Protein AF-A0A0S8JPT9-F1 (afdb_monomer_lite)

Sequence (109 aa):
MRKWLLIATAAFVLCLAGCSLYRNDRQYVWDSEYQKVRDLYDRCGSIGVVERVLRDHRWTRGQINEVRYRLAQDYSLDEDGVPRGIDRPRPVVPKGVPLALGVGPGARD

pLDDT: mean 73.53, std 19.89, range [43.59, 97.44]

Secondary structure (DSSP, 8-state):
-HHHHHHHHHHHHHHHHHTSSSS-------HHHHHHHHHHHHHH--HHHHHHHHHHTT--HHHHHHHHHHHHHHTTB-TTS-B--S--------TT-------------

Foldseek 3Di:
DVVVVVVVVVVVVVVVVVPPPPPDLADDDDVVRLVVLVVVCVVPVALVVSLVVCVVVVHDSSVSVNSLVVQCVVQVADPRRHHDDDDDPPPPPPPPPPPDDDDDDDDDD

Radius of gyration: 22.86 Å; chains: 1; bounding box: 31×53×61 Å

Structure (mmCIF, N/CA/C/O backbone):
data_AF-A0A0S8JPT9-F1
#
_entry.id   AF-A0A0S8JPT9-F1
#
loop_
_atom_site.group_PDB
_atom_site.id
_atom_site.type_symbol
_atom_site.label_atom_id
_atom_site.label_alt_id
_atom_site.label_comp_id
_atom_site.label_asym_id
_atom_site.label_entity_id
_atom_site.label_seq_id
_atom_site.pdbx_PDB_ins_code
_atom_site.Cartn_x
_atom_site.Cartn_y
_atom_site.Cartn_z
_atom_site.occupancy
_atom_site.B_iso_or_equiv
_atom_site.auth_seq_id
_atom_site.auth_comp_id
_atom_site.auth_asym_id
_atom_site.auth_atom_id
_atom_site.pdbx_PDB_model_num
ATOM 1 N N . MET A 1 1 ? 14.631 42.679 32.313 1.00 56.75 1 MET A N 1
ATOM 2 C CA . MET A 1 1 ? 15.032 41.253 32.225 1.00 56.75 1 MET A CA 1
ATOM 3 C C . MET A 1 1 ? 13.856 40.285 32.004 1.00 56.75 1 MET A C 1
ATOM 5 O O . MET A 1 1 ? 13.994 39.395 31.184 1.00 56.75 1 MET A O 1
ATOM 9 N N . ARG A 1 2 ? 12.671 40.481 32.611 1.00 56.66 2 ARG A N 1
ATOM 10 C CA . ARG A 1 2 ? 11.470 39.617 32.440 1.00 56.66 2 ARG A CA 1
ATOM 11 C C . ARG A 1 2 ? 10.916 39.438 31.008 1.00 56.66 2 ARG A C 1
ATOM 13 O O . ARG A 1 2 ? 10.320 38.408 30.727 1.00 56.66 2 ARG A O 1
ATOM 20 N N . LYS A 1 3 ? 11.104 40.410 30.105 1.00 45.84 3 LYS A N 1
ATOM 21 C CA . LYS A 1 3 ? 10.552 40.371 28.732 1.00 45.84 3 LYS A CA 1
ATOM 22 C C . LYS A 1 3 ? 11.258 39.355 27.818 1.00 45.84 3 LYS A C 1
ATOM 24 O O . LYS A 1 3 ? 10.620 38.782 26.948 1.00 45.84 3 LYS A O 1
ATOM 29 N N . TRP A 1 4 ? 12.540 39.084 28.067 1.00 51.16 4 TRP A N 1
ATOM 30 C CA . TRP A 1 4 ? 13.327 38.103 27.310 1.00 51.16 4 TRP A CA 1
ATOM 31 C C . TRP A 1 4 ? 12.962 36.657 27.660 1.00 51.16 4 TRP A C 1
ATOM 33 O O . TRP A 1 4 ? 13.029 35.785 26.801 1.00 51.16 4 TRP A O 1
ATOM 43 N N . LEU A 1 5 ? 12.495 36.423 28.893 1.00 54.47 5 LEU A N 1
ATOM 44 C CA . LEU A 1 5 ? 12.052 35.102 29.334 1.00 54.47 5 LEU A CA 1
ATOM 45 C C . LEU A 1 5 ? 10.794 34.651 28.574 1.00 54.47 5 LEU A C 1
ATOM 47 O O . LEU A 1 5 ? 10.714 33.503 28.172 1.00 54.47 5 LEU A O 1
ATOM 51 N N . LEU A 1 6 ? 9.847 35.563 28.317 1.00 55.94 6 LEU A N 1
ATOM 52 C CA . LEU A 1 6 ? 8.584 35.246 27.633 1.00 55.94 6 LEU A CA 1
ATOM 53 C C . LEU A 1 6 ? 8.772 34.920 26.143 1.00 55.94 6 LEU A C 1
ATOM 55 O O . LEU A 1 6 ? 8.071 34.063 25.608 1.00 55.94 6 LEU A O 1
ATOM 59 N N . ILE A 1 7 ? 9.735 35.569 25.481 1.00 59.97 7 ILE A N 1
ATOM 60 C CA . ILE A 1 7 ? 10.045 35.317 24.065 1.00 59.97 7 ILE A CA 1
ATOM 61 C C . ILE A 1 7 ? 10.709 33.943 23.902 1.00 59.97 7 ILE A C 1
ATOM 63 O O . ILE A 1 7 ? 10.358 33.192 22.993 1.00 59.97 7 ILE A O 1
ATOM 67 N N . ALA A 1 8 ? 11.615 33.581 24.817 1.00 59.72 8 ALA A N 1
ATOM 68 C CA . ALA A 1 8 ? 12.277 32.279 24.802 1.00 59.72 8 ALA A CA 1
ATOM 69 C C . ALA A 1 8 ? 11.280 31.119 24.986 1.00 59.72 8 ALA A C 1
ATOM 71 O O . ALA A 1 8 ? 11.375 30.111 24.286 1.00 59.72 8 ALA A O 1
ATOM 72 N N . THR A 1 9 ? 10.281 31.271 25.862 1.00 60.06 9 THR A N 1
ATOM 73 C CA . THR A 1 9 ? 9.264 30.231 26.083 1.00 60.06 9 THR A CA 1
ATOM 74 C C . THR A 1 9 ? 8.347 30.044 24.871 1.00 60.06 9 THR A C 1
ATOM 76 O O . THR A 1 9 ? 8.030 28.912 24.516 1.00 60.06 9 THR A O 1
ATOM 79 N N . ALA A 1 10 ? 7.951 31.128 24.194 1.00 59.56 10 ALA A N 1
ATOM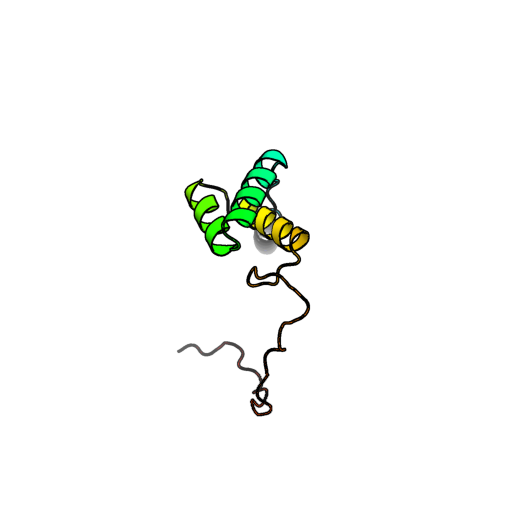 80 C CA . ALA A 1 10 ? 7.093 31.048 23.008 1.00 59.56 10 ALA A CA 1
ATOM 81 C C . ALA A 1 10 ? 7.791 30.363 21.816 1.00 59.56 10 ALA A C 1
ATOM 83 O O . ALA A 1 10 ? 7.175 29.555 21.120 1.00 59.56 10 ALA A O 1
ATOM 84 N N . ALA A 1 11 ? 9.087 30.625 21.617 1.00 58.78 11 ALA A N 1
ATOM 85 C CA . ALA A 1 11 ? 9.877 29.972 20.572 1.00 58.78 11 ALA A CA 1
ATOM 86 C C . ALA A 1 11 ? 10.028 28.456 20.810 1.00 58.78 11 ALA A C 1
ATOM 88 O O . ALA A 1 11 ? 9.977 27.668 19.866 1.00 58.78 11 ALA A O 1
ATOM 89 N N . PHE A 1 12 ? 10.147 28.029 22.070 1.00 57.97 12 PHE A N 1
ATOM 90 C CA . PHE A 1 12 ? 10.287 26.614 22.419 1.00 57.97 12 PHE A CA 1
ATOM 91 C C . PHE A 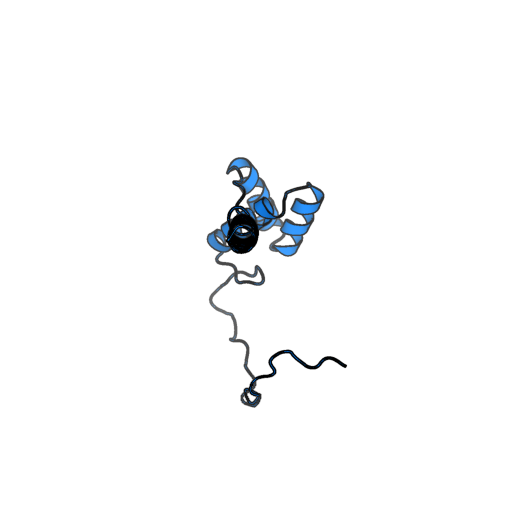1 12 ? 9.000 25.808 22.164 1.00 57.97 12 PHE A C 1
ATOM 93 O O . PHE A 1 12 ? 9.060 24.680 21.677 1.00 57.97 12 PHE A O 1
ATOM 100 N N . VAL A 1 13 ? 7.826 26.401 22.414 1.00 59.41 13 VAL A N 1
ATOM 101 C CA . VAL A 1 13 ? 6.523 25.757 22.153 1.00 59.41 13 VAL A CA 1
ATOM 102 C C . VAL A 1 13 ? 6.258 25.595 20.647 1.00 59.41 13 VAL A C 1
ATOM 104 O O . VAL A 1 13 ? 5.735 24.565 20.225 1.00 59.41 13 VAL A O 1
ATOM 107 N N . LEU A 1 14 ? 6.680 26.558 19.819 1.00 56.88 14 LEU A N 1
ATOM 108 C CA . LEU A 1 14 ? 6.551 26.481 18.355 1.00 56.88 14 LEU A CA 1
ATOM 109 C C . LEU A 1 14 ? 7.458 25.408 17.726 1.00 56.88 14 LEU A C 1
ATOM 111 O O . LEU A 1 14 ? 7.023 24.708 16.812 1.00 56.88 14 LEU A O 1
ATOM 115 N N . CYS A 1 15 ? 8.675 25.209 18.244 1.00 56.56 15 CYS A N 1
ATOM 116 C CA . CYS A 1 15 ? 9.561 24.139 17.769 1.00 56.56 15 CYS A CA 1
ATOM 117 C C . CYS A 1 15 ? 9.040 22.730 18.106 1.00 56.56 15 CYS A C 1
ATOM 119 O O . CYS A 1 15 ? 9.221 21.809 17.312 1.00 56.56 15 CYS A O 1
ATOM 121 N N . LEU A 1 16 ? 8.349 22.548 19.237 1.00 52.88 16 LEU A N 1
ATOM 122 C CA . LEU A 1 16 ? 7.789 21.243 19.614 1.00 52.88 16 LEU A CA 1
ATOM 123 C C . LEU A 1 16 ? 6.571 20.845 18.762 1.00 52.88 16 LEU A C 1
ATOM 125 O O . LEU A 1 16 ? 6.373 19.658 18.502 1.00 52.88 16 LEU A O 1
ATOM 129 N N . ALA A 1 17 ? 5.795 21.813 18.263 1.00 54.72 17 ALA A N 1
ATOM 130 C CA . ALA A 1 17 ? 4.662 21.544 17.374 1.00 54.72 17 ALA A CA 1
ATOM 131 C C . ALA A 1 17 ? 5.090 21.112 15.953 1.00 54.72 17 ALA A C 1
ATOM 133 O O . ALA A 1 17 ? 4.358 20.385 15.282 1.00 54.72 17 ALA A O 1
ATOM 134 N N . GLY A 1 18 ? 6.288 21.504 15.500 1.00 49.53 18 GLY A N 1
ATOM 135 C CA . GLY A 1 18 ? 6.805 21.176 14.164 1.00 49.53 18 GLY A CA 1
ATOM 136 C C . GLY A 1 18 ? 7.355 19.751 14.010 1.00 49.53 18 GLY A C 1
ATOM 137 O O . GLY A 1 18 ? 7.432 19.241 12.895 1.00 49.53 18 GLY A O 1
ATOM 138 N N . CYS A 1 19 ? 7.707 19.072 15.107 1.00 51.56 19 CYS A N 1
ATOM 139 C CA . CYS A 1 19 ? 8.340 17.747 15.051 1.00 51.56 19 CYS A CA 1
ATOM 140 C C . CYS A 1 19 ? 7.359 16.559 15.084 1.00 51.56 19 CYS A C 1
ATOM 142 O O . CYS A 1 19 ? 7.788 15.421 14.896 1.00 51.56 19 CYS A O 1
ATOM 144 N N . SER A 1 20 ? 6.056 16.783 15.295 1.00 49.78 20 SER A N 1
ATOM 145 C CA . SER A 1 20 ? 5.062 15.695 15.397 1.00 49.78 20 SER A CA 1
ATOM 146 C C . SER A 1 20 ? 4.409 15.301 14.063 1.00 49.78 20 SER A C 1
ATOM 148 O O . SER A 1 20 ? 3.715 14.289 14.004 1.00 49.78 20 SER A O 1
ATOM 150 N N . LEU A 1 21 ? 4.599 16.077 12.994 1.00 52.25 21 LEU A N 1
ATOM 151 C CA . LEU A 1 21 ? 3.812 15.945 11.758 1.00 52.25 21 LEU A CA 1
ATOM 152 C C . LEU A 1 21 ? 4.365 14.939 10.736 1.00 52.25 21 LEU A C 1
ATOM 154 O O . LEU A 1 21 ? 3.694 14.661 9.751 1.00 52.25 21 LEU A O 1
ATOM 158 N N . TYR A 1 22 ? 5.555 14.375 10.958 1.00 48.12 22 TYR 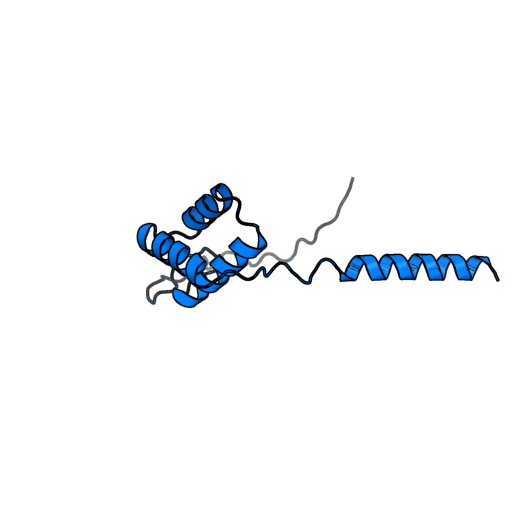A N 1
ATOM 159 C CA . TYR A 1 22 ? 6.271 13.616 9.920 1.00 48.12 22 TYR A CA 1
ATOM 160 C C . TYR A 1 22 ? 6.461 12.120 10.190 1.00 48.12 22 TYR A C 1
ATOM 162 O O . TYR A 1 22 ? 7.133 11.448 9.408 1.00 48.12 22 TYR A O 1
ATOM 170 N N . ARG A 1 23 ? 5.929 11.570 11.291 1.00 47.84 23 ARG A N 1
ATOM 171 C CA . ARG A 1 23 ? 6.445 10.290 11.808 1.00 47.84 23 ARG A CA 1
ATOM 172 C C . ARG A 1 23 ? 5.518 9.078 11.786 1.00 47.84 23 ARG A C 1
ATOM 174 O O . ARG A 1 23 ? 5.949 8.050 12.293 1.00 47.84 23 ARG A O 1
ATOM 181 N N . ASN A 1 24 ? 4.304 9.128 11.227 1.00 50.16 24 ASN A N 1
ATOM 182 C CA . ASN A 1 24 ? 3.433 7.948 11.339 1.00 50.16 24 ASN A CA 1
ATOM 183 C C . ASN A 1 24 ? 2.364 7.741 10.253 1.00 50.16 24 ASN A C 1
ATOM 185 O O . ASN A 1 24 ? 1.260 7.297 10.549 1.00 50.16 24 ASN A O 1
ATOM 189 N N . ASP A 1 25 ? 2.690 8.000 8.985 1.00 56.19 25 ASP A N 1
ATOM 190 C CA . ASP A 1 25 ? 1.813 7.589 7.873 1.00 56.19 25 ASP A CA 1
ATOM 191 C C . ASP A 1 25 ? 1.961 6.100 7.502 1.00 56.19 25 ASP A C 1
ATOM 193 O O . ASP A 1 25 ? 1.254 5.618 6.623 1.00 56.19 25 ASP A O 1
ATOM 197 N N . ARG A 1 26 ? 2.848 5.342 8.165 1.00 58.62 26 ARG A N 1
ATOM 198 C CA . ARG A 1 26 ? 2.916 3.881 8.019 1.00 58.62 26 ARG A CA 1
ATOM 199 C C . ARG A 1 26 ? 2.060 3.232 9.094 1.00 58.62 26 ARG A C 1
ATOM 201 O O . ARG A 1 26 ? 2.505 3.034 10.220 1.00 58.62 26 ARG A O 1
ATOM 208 N N . GLN A 1 27 ? 0.816 2.934 8.742 1.00 80.62 27 GLN A N 1
ATOM 209 C CA . GLN A 1 27 ? -0.031 2.092 9.574 1.00 80.62 27 GLN A CA 1
ATOM 210 C C . GLN A 1 27 ? 0.155 0.643 9.152 1.00 80.62 27 GLN A C 1
ATOM 212 O O . GLN A 1 27 ? 0.091 0.322 7.968 1.00 80.62 27 GLN A O 1
ATOM 217 N N . TYR A 1 28 ? 0.405 -0.214 10.136 1.00 85.19 28 TYR A N 1
ATOM 218 C CA . TYR A 1 28 ? 0.592 -1.636 9.905 1.00 85.19 28 TYR A CA 1
ATOM 219 C C . TYR A 1 28 ? -0.696 -2.266 9.356 1.00 85.19 28 TYR A C 1
ATOM 221 O O . TYR A 1 28 ? -1.790 -1.994 9.855 1.00 85.19 28 TYR A O 1
ATOM 229 N N . VAL A 1 29 ? -0.546 -3.108 8.335 1.00 91.69 29 VAL A N 1
ATOM 230 C CA . VAL A 1 29 ? -1.621 -3.897 7.724 1.00 91.69 29 VAL A CA 1
ATOM 231 C C . VAL A 1 29 ? -1.295 -5.365 7.942 1.00 91.69 29 VAL A C 1
ATOM 233 O O . VAL A 1 29 ? -0.196 -5.809 7.602 1.00 91.69 29 VAL A O 1
ATOM 236 N N . TRP A 1 30 ? -2.240 -6.114 8.509 1.00 93.25 30 TRP A N 1
ATOM 237 C CA . TRP A 1 30 ? -2.042 -7.533 8.791 1.00 93.25 30 TRP A CA 1
ATOM 238 C C . TRP A 1 30 ? -1.899 -8.332 7.496 1.00 93.25 30 TRP A C 1
ATOM 240 O O . TRP A 1 30 ? -2.554 -8.039 6.496 1.00 93.25 30 TRP A O 1
ATOM 250 N N . ASP A 1 31 ? -1.100 -9.399 7.520 1.00 93.75 31 ASP A N 1
ATOM 251 C CA . ASP A 1 31 ? -0.857 -10.218 6.325 1.00 93.75 31 ASP A CA 1
ATOM 252 C C . ASP A 1 31 ? -2.138 -10.853 5.762 1.00 93.75 31 ASP A C 1
ATOM 254 O O . ASP A 1 31 ? -2.292 -10.974 4.550 1.00 93.75 31 ASP A O 1
ATOM 258 N N . SER A 1 32 ? -3.103 -11.194 6.622 1.00 95.75 32 SER A N 1
ATOM 259 C CA . SER A 1 32 ? -4.406 -11.721 6.197 1.00 95.75 32 SER A CA 1
ATOM 260 C C . SER A 1 32 ? -5.260 -10.687 5.458 1.00 95.75 32 SER A C 1
ATOM 262 O O . SER A 1 32 ? -6.028 -11.040 4.564 1.00 95.75 32 SER A O 1
ATOM 264 N N . GLU A 1 33 ? -5.142 -9.408 5.815 1.00 96.06 33 GLU A N 1
ATOM 265 C CA . GLU A 1 33 ? -5.798 -8.313 5.105 1.00 96.06 33 GLU A CA 1
ATOM 266 C C . GLU A 1 33 ? -5.060 -8.018 3.805 1.00 96.06 33 GLU A C 1
ATOM 268 O O . GLU A 1 33 ? -5.695 -7.902 2.759 1.00 96.06 33 GLU A O 1
ATOM 273 N N . TYR A 1 34 ? -3.727 -7.987 3.854 1.00 96.12 34 TYR A N 1
ATOM 274 C CA . TYR A 1 34 ? -2.889 -7.804 2.678 1.00 96.12 34 TYR A CA 1
ATOM 275 C C . TYR A 1 34 ? -3.145 -8.877 1.613 1.00 96.12 34 TYR A C 1
ATOM 277 O O . TYR A 1 34 ? -3.290 -8.533 0.443 1.00 96.12 34 TYR A O 1
ATOM 285 N N . GLN A 1 35 ? -3.307 -10.147 2.000 1.00 96.56 35 GLN A N 1
ATOM 286 C CA . GLN A 1 35 ? -3.617 -11.225 1.058 1.00 96.56 35 GLN A CA 1
ATOM 287 C C . GLN A 1 35 ? -4.914 -10.957 0.282 1.00 96.56 35 GLN A C 1
ATOM 289 O O . GLN A 1 35 ? -4.950 -11.129 -0.931 1.00 96.56 35 GLN A O 1
ATOM 294 N N . LYS A 1 36 ? -5.958 -10.439 0.942 1.00 96.31 36 LYS A N 1
ATOM 295 C CA . LYS A 1 36 ? -7.212 -10.069 0.259 1.00 96.31 36 LYS A CA 1
ATOM 296 C C . LYS A 1 36 ? -6.998 -8.950 -0.755 1.00 96.31 36 LYS A C 1
ATOM 298 O O . LYS A 1 36 ? -7.642 -8.936 -1.804 1.00 96.31 36 LYS A O 1
ATOM 303 N N . VAL A 1 37 ? -6.120 -7.998 -0.438 1.00 96.75 37 VAL A N 1
ATOM 304 C CA . VAL A 1 37 ? -5.780 -6.909 -1.357 1.00 96.75 37 VAL A CA 1
ATOM 305 C C . VAL A 1 37 ? -4.950 -7.417 -2.531 1.00 96.75 37 VAL A C 1
ATOM 307 O O . VAL A 1 37 ? -5.197 -7.019 -3.666 1.00 96.75 37 VAL A O 1
ATOM 310 N N . ARG A 1 38 ? -4.021 -8.338 -2.283 1.00 96.06 38 ARG A N 1
ATOM 311 C CA . ARG A 1 38 ? -3.268 -9.017 -3.332 1.00 96.06 38 ARG A CA 1
ATOM 312 C C . ARG A 1 38 ? -4.198 -9.757 -4.292 1.00 96.06 38 ARG A C 1
ATOM 314 O O . ARG A 1 38 ? -4.150 -9.495 -5.486 1.00 96.06 38 ARG A O 1
ATOM 321 N N . ASP A 1 39 ? -5.135 -10.546 -3.769 1.00 95.88 39 ASP A N 1
ATOM 322 C CA . ASP A 1 39 ? -6.140 -11.246 -4.579 1.00 95.88 39 ASP A CA 1
ATOM 323 C C . ASP A 1 39 ? -7.047 -10.268 -5.357 1.00 95.88 39 ASP A C 1
ATOM 325 O O . ASP A 1 39 ? -7.573 -10.581 -6.427 1.00 95.88 39 ASP A O 1
ATOM 329 N N . LEU A 1 40 ? -7.298 -9.069 -4.817 1.00 95.75 40 LEU A N 1
ATOM 330 C CA . LEU A 1 40 ? -8.007 -8.009 -5.534 1.00 95.75 40 LEU A CA 1
ATOM 331 C C . LEU A 1 40 ? -7.158 -7.451 -6.683 1.00 95.75 40 LEU A C 1
ATOM 333 O O . LEU A 1 40 ? -7.677 -7.311 -7.790 1.00 95.75 40 LEU A O 1
ATOM 337 N N . TYR A 1 41 ? -5.878 -7.166 -6.434 1.00 95.12 41 TYR A N 1
ATOM 338 C CA . TYR A 1 41 ? -4.943 -6.680 -7.446 1.00 95.12 41 TYR A CA 1
ATOM 339 C C . TYR A 1 41 ? -4.734 -7.705 -8.563 1.00 95.12 41 TYR A C 1
ATOM 341 O O . TYR A 1 41 ? -4.839 -7.344 -9.728 1.00 95.12 41 TYR A O 1
ATOM 349 N N . ASP A 1 42 ? -4.544 -8.983 -8.235 1.00 91.25 42 ASP A N 1
ATOM 350 C CA . ASP A 1 42 ? -4.391 -10.057 -9.224 1.00 91.25 42 ASP A CA 1
ATOM 351 C C . ASP A 1 42 ? -5.604 -10.171 -10.159 1.00 91.25 42 ASP A C 1
ATOM 353 O O . ASP A 1 42 ? -5.463 -10.520 -11.329 1.00 91.25 42 ASP A O 1
ATOM 357 N N . ARG A 1 43 ? -6.805 -9.831 -9.671 1.00 92.69 43 ARG A N 1
ATOM 358 C CA . ARG A 1 43 ? -8.030 -9.837 -10.482 1.00 92.69 43 ARG A CA 1
ATOM 359 C C . ARG A 1 43 ? -8.203 -8.589 -11.342 1.00 92.69 43 ARG A C 1
ATOM 361 O O . ARG A 1 43 ? -8.764 -8.695 -12.428 1.00 92.69 43 ARG A O 1
ATOM 368 N N . CYS A 1 44 ? -7.801 -7.411 -10.861 1.00 93.25 44 CYS A N 1
ATOM 369 C CA . CYS A 1 44 ? -8.068 -6.144 -11.554 1.00 93.25 44 CYS A CA 1
ATOM 370 C C . CYS A 1 44 ? -6.860 -5.554 -12.297 1.00 93.25 44 CYS A C 1
ATOM 372 O O . CYS A 1 44 ? -7.044 -4.706 -13.167 1.00 93.25 44 CYS A O 1
ATOM 374 N N . GLY A 1 45 ? -5.639 -5.957 -11.941 1.00 90.12 45 GLY A N 1
ATOM 375 C CA . GLY A 1 45 ? -4.379 -5.486 -12.516 1.00 90.12 45 GLY A CA 1
ATOM 376 C C . GLY A 1 45 ? -4.106 -3.988 -12.345 1.00 90.12 45 GLY A C 1
ATOM 377 O O . GLY A 1 45 ? -3.303 -3.434 -13.091 1.00 90.12 45 GLY A O 1
ATOM 378 N N . SER A 1 46 ? -4.794 -3.298 -11.428 1.00 91.19 46 SER A N 1
ATOM 379 C CA . SER A 1 46 ? -4.737 -1.836 -11.318 1.00 91.19 46 SER A CA 1
ATOM 380 C C . SER A 1 46 ? -4.707 -1.356 -9.870 1.00 91.19 46 SER A C 1
ATOM 382 O O . SER A 1 46 ? -5.686 -1.508 -9.134 1.00 91.19 46 SER A O 1
ATOM 384 N N . ILE A 1 47 ? -3.621 -0.669 -9.483 1.00 93.12 47 ILE A N 1
ATOM 385 C CA . ILE A 1 47 ? -3.529 -0.011 -8.167 1.00 93.12 47 ILE A CA 1
ATOM 386 C C . ILE A 1 47 ? -4.664 1.003 -7.988 1.00 93.12 47 ILE A C 1
ATOM 388 O O . ILE A 1 47 ? -5.252 1.075 -6.915 1.00 93.12 47 ILE A O 1
ATOM 392 N N . GLY A 1 48 ? -5.014 1.767 -9.026 1.00 93.75 48 GLY A N 1
ATOM 393 C CA . GLY A 1 48 ? -6.060 2.789 -8.921 1.00 93.75 48 GLY A CA 1
ATOM 394 C C . GLY A 1 48 ? -7.430 2.211 -8.546 1.00 93.75 48 GLY A C 1
ATOM 395 O O . GLY A 1 48 ? -8.173 2.822 -7.776 1.00 93.75 48 GLY A O 1
ATOM 396 N N . VAL A 1 49 ? -7.751 1.013 -9.048 1.00 94.56 49 VAL A N 1
ATOM 397 C CA . VAL A 1 49 ? -8.972 0.285 -8.668 1.00 94.56 49 VAL A CA 1
ATOM 398 C C . VAL A 1 49 ? -8.870 -0.212 -7.229 1.00 94.56 49 VAL A C 1
ATOM 400 O O . VAL A 1 49 ? -9.806 -0.008 -6.457 1.00 94.56 49 VAL A O 1
ATOM 403 N N . VAL A 1 50 ? -7.731 -0.802 -6.852 1.00 96.06 50 VAL A N 1
ATOM 404 C CA . VAL A 1 50 ? -7.477 -1.246 -5.474 1.00 96.06 50 VAL A CA 1
ATOM 405 C C . VAL A 1 50 ? -7.647 -0.088 -4.490 1.00 96.06 50 VAL A C 1
ATOM 407 O O . VAL A 1 50 ? -8.429 -0.204 -3.553 1.00 96.06 50 VAL A O 1
ATOM 410 N N . GLU A 1 51 ? -7.004 1.059 -4.719 1.00 96.31 51 GLU A N 1
ATOM 411 C CA . GLU A 1 51 ? -7.111 2.227 -3.837 1.00 96.31 51 GLU A CA 1
ATOM 412 C C . GLU A 1 51 ? -8.552 2.711 -3.673 1.00 96.31 51 GLU A C 1
ATOM 414 O O . GLU A 1 51 ? -8.954 3.064 -2.564 1.00 96.31 51 GLU A O 1
ATOM 419 N N . ARG A 1 52 ? -9.337 2.732 -4.758 1.00 96.56 52 ARG A N 1
ATOM 420 C CA . ARG A 1 52 ? -10.748 3.133 -4.700 1.00 96.56 52 ARG A CA 1
ATOM 421 C C . ARG A 1 52 ? -11.543 2.189 -3.804 1.00 96.56 52 ARG A C 1
ATOM 423 O O . ARG A 1 52 ? -12.204 2.656 -2.885 1.00 96.56 52 ARG A O 1
ATOM 430 N N . VAL A 1 53 ? -11.394 0.883 -4.014 1.00 97.00 53 VAL A N 1
ATOM 431 C CA . VAL A 1 53 ? -12.064 -0.141 -3.203 1.00 97.00 53 VAL A CA 1
ATOM 432 C C . VAL A 1 53 ? -11.657 -0.022 -1.731 1.00 97.00 53 VAL A C 1
ATOM 434 O O . VAL A 1 53 ? -12.518 -0.016 -0.857 1.00 97.00 53 VAL A O 1
ATOM 437 N N . LEU A 1 54 ? -10.369 0.156 -1.426 1.00 96.50 54 LEU A N 1
ATOM 438 C CA . LEU A 1 54 ? -9.910 0.333 -0.043 1.00 96.50 54 LEU A CA 1
ATOM 439 C C . LEU A 1 54 ? -10.509 1.584 0.620 1.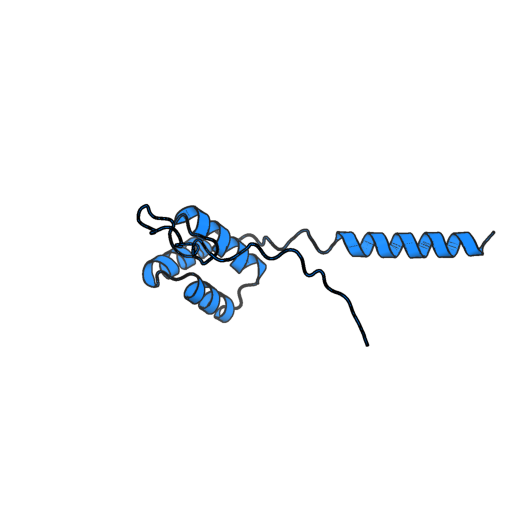00 96.50 54 LEU A C 1
ATOM 441 O O . LEU A 1 54 ? -10.917 1.524 1.782 1.00 96.50 54 LEU A O 1
ATOM 445 N N . ARG A 1 55 ? -10.620 2.703 -0.110 1.00 96.62 55 ARG A N 1
ATOM 446 C CA . ARG A 1 55 ? -11.292 3.919 0.388 1.00 96.62 55 ARG A CA 1
ATOM 447 C C . ARG A 1 55 ? -12.775 3.677 0.658 1.00 96.62 55 ARG A C 1
ATOM 449 O O . ARG A 1 55 ? -13.265 4.117 1.696 1.00 96.62 55 ARG A O 1
ATOM 456 N N . ASP A 1 56 ? -13.460 2.944 -0.215 1.00 97.44 56 ASP A N 1
ATOM 457 C CA . ASP A 1 56 ? -14.871 2.578 -0.029 1.00 97.44 56 ASP A CA 1
ATOM 458 C C . ASP A 1 56 ? -15.057 1.688 1.214 1.00 97.44 56 ASP A C 1
ATOM 460 O O . ASP A 1 56 ? -16.021 1.838 1.967 1.00 97.44 56 ASP A O 1
ATOM 464 N N . HIS A 1 57 ? -14.069 0.838 1.511 1.00 96.31 57 HIS A N 1
ATOM 465 C CA . HIS A 1 57 ? -13.980 0.060 2.750 1.00 96.31 57 HIS A CA 1
ATOM 466 C C . HIS A 1 57 ? -13.467 0.854 3.966 1.00 96.31 57 HIS A C 1
ATOM 468 O O . HIS A 1 57 ? -13.208 0.263 5.014 1.00 96.31 57 HIS A O 1
ATOM 474 N N . ARG A 1 58 ? -13.351 2.184 3.862 1.00 95.75 58 ARG A N 1
ATOM 475 C CA . ARG A 1 58 ? -12.907 3.097 4.932 1.00 95.75 58 ARG A CA 1
ATOM 476 C C . ARG A 1 58 ? -11.503 2.816 5.471 1.00 95.75 58 ARG A C 1
ATOM 478 O O . ARG A 1 58 ? -11.216 3.130 6.626 1.00 95.75 58 ARG A O 1
ATOM 485 N N . TRP A 1 59 ? -10.620 2.264 4.645 1.00 94.19 59 TRP A N 1
ATOM 486 C CA . TRP A 1 59 ? -9.210 2.158 5.004 1.00 94.19 59 TRP A CA 1
ATOM 487 C C . TRP A 1 59 ? -8.601 3.548 5.148 1.00 94.19 59 TRP A C 1
ATOM 489 O O . TRP A 1 59 ? -8.935 4.482 4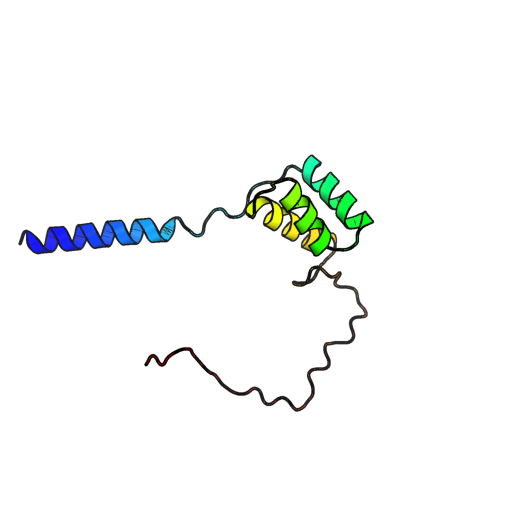.411 1.00 94.19 59 TRP A O 1
ATOM 499 N N . THR A 1 60 ? -7.689 3.696 6.103 1.00 93.12 60 THR A N 1
ATOM 500 C CA . THR A 1 60 ? -7.001 4.968 6.300 1.00 93.12 60 THR A CA 1
ATOM 501 C C . THR A 1 60 ? -5.994 5.211 5.176 1.00 93.12 60 THR A C 1
ATOM 503 O O . THR A 1 60 ? -5.504 4.287 4.521 1.00 93.12 60 THR A O 1
ATOM 506 N N . ARG A 1 61 ? -5.606 6.477 4.990 1.00 91.00 61 ARG A N 1
ATOM 507 C CA . ARG A 1 61 ? -4.544 6.842 4.043 1.00 91.00 61 ARG A CA 1
ATOM 508 C C . ARG A 1 61 ? -3.235 6.096 4.327 1.00 91.00 61 ARG A C 1
ATOM 510 O O . ARG A 1 61 ? -2.566 5.679 3.389 1.00 91.00 61 ARG A O 1
ATOM 517 N N . GLY A 1 62 ? -2.895 5.905 5.603 1.00 90.69 62 GLY A N 1
ATOM 518 C CA . GLY A 1 62 ? -1.666 5.219 5.993 1.00 90.69 62 GLY A CA 1
ATOM 519 C C . GLY A 1 62 ? -1.673 3.732 5.641 1.00 90.69 62 GLY A C 1
ATOM 520 O O . GLY A 1 62 ? -0.686 3.224 5.117 1.00 90.69 62 GLY A O 1
ATOM 521 N N . GLN A 1 63 ? -2.806 3.052 5.837 1.00 93.06 63 GLN A N 1
ATOM 522 C CA . GLN A 1 63 ? -2.960 1.650 5.435 1.00 93.06 63 GLN A CA 1
ATOM 523 C C . GLN A 1 63 ? -2.910 1.492 3.911 1.00 93.06 63 GLN A C 1
ATOM 525 O O . GLN A 1 63 ? -2.274 0.574 3.401 1.00 93.06 63 GLN A O 1
ATOM 530 N N . ILE A 1 64 ? -3.540 2.410 3.168 1.00 94.81 64 ILE A N 1
ATOM 531 C CA . ILE A 1 64 ? -3.505 2.408 1.698 1.00 94.81 64 ILE A CA 1
ATOM 532 C C . ILE A 1 64 ? -2.071 2.602 1.188 1.00 94.81 64 ILE A C 1
ATOM 534 O O . ILE A 1 64 ? -1.646 1.897 0.275 1.00 94.81 64 ILE A O 1
ATOM 538 N N . ASN A 1 65 ? -1.307 3.516 1.793 1.00 92.31 65 ASN A N 1
ATOM 539 C CA . ASN A 1 65 ? 0.095 3.737 1.440 1.00 92.31 65 ASN A CA 1
ATOM 540 C C . ASN A 1 65 ? 0.961 2.498 1.712 1.00 92.31 65 ASN A C 1
ATOM 542 O O . ASN A 1 65 ? 1.794 2.150 0.876 1.00 92.31 65 ASN A O 1
ATOM 546 N N . GLU A 1 66 ? 0.756 1.823 2.847 1.00 92.81 66 GLU A N 1
ATOM 547 C CA . GLU A 1 66 ? 1.461 0.581 3.187 1.00 92.81 66 GLU A CA 1
ATOM 548 C C . GLU A 1 66 ? 1.156 -0.530 2.173 1.00 92.81 66 GLU A C 1
ATOM 550 O O . GLU A 1 66 ? 2.066 -1.158 1.635 1.00 92.81 66 GLU A O 1
ATOM 555 N N . VAL A 1 67 ? -0.119 -0.726 1.831 1.00 94.31 67 VAL A N 1
ATOM 556 C CA . VAL A 1 67 ? -0.523 -1.695 0.804 1.00 94.31 67 VAL A CA 1
ATOM 557 C C . VAL A 1 67 ? 0.080 -1.355 -0.555 1.00 94.31 67 VAL A C 1
ATOM 559 O O . VAL A 1 67 ? 0.601 -2.244 -1.225 1.00 94.31 67 VAL A O 1
ATOM 562 N N . ARG A 1 68 ? 0.038 -0.082 -0.966 1.00 93.44 68 ARG A N 1
ATOM 563 C CA . ARG A 1 68 ? 0.637 0.374 -2.228 1.00 93.44 68 ARG A CA 1
ATOM 564 C C . ARG A 1 68 ? 2.133 0.079 -2.258 1.00 93.44 68 ARG A C 1
ATOM 566 O O . ARG A 1 68 ? 2.636 -0.375 -3.280 1.00 93.44 68 ARG A O 1
ATOM 573 N N . TYR A 1 69 ? 2.828 0.312 -1.146 1.00 90.69 69 TYR A N 1
ATOM 574 C CA . TYR A 1 69 ? 4.246 0.001 -1.010 1.00 90.69 69 TYR A CA 1
ATOM 575 C C . TYR A 1 69 ? 4.517 -1.502 -1.156 1.00 90.69 69 TYR A C 1
ATOM 577 O O . TYR A 1 69 ? 5.355 -1.880 -1.973 1.00 90.69 69 TYR A O 1
ATOM 585 N N . ARG A 1 70 ? 3.776 -2.358 -0.439 1.00 92.88 70 ARG A N 1
ATOM 586 C CA . ARG A 1 70 ? 3.939 -3.821 -0.520 1.00 92.88 70 ARG A CA 1
ATOM 587 C C . ARG A 1 70 ? 3.607 -4.363 -1.917 1.00 92.88 70 ARG A C 1
ATOM 589 O O . ARG A 1 70 ? 4.405 -5.111 -2.471 1.00 92.88 70 ARG A O 1
ATOM 596 N N . LEU A 1 71 ? 2.520 -3.905 -2.547 1.00 93.50 71 LEU A N 1
ATOM 597 C CA . LEU A 1 71 ? 2.184 -4.273 -3.932 1.00 93.50 71 LEU A CA 1
ATOM 598 C C . LEU A 1 71 ? 3.263 -3.822 -4.923 1.00 93.50 71 LEU A C 1
ATOM 600 O O . LEU A 1 71 ? 3.626 -4.568 -5.831 1.00 93.50 71 LEU A O 1
ATOM 604 N N . ALA A 1 72 ? 3.807 -2.614 -4.752 1.00 90.69 72 ALA A N 1
ATOM 605 C CA . ALA A 1 72 ? 4.886 -2.130 -5.603 1.00 90.69 72 ALA A CA 1
ATOM 606 C C . ALA A 1 72 ? 6.152 -2.987 -5.482 1.00 90.69 72 ALA A C 1
ATOM 608 O O . ALA A 1 72 ? 6.835 -3.187 -6.485 1.00 90.69 72 ALA A O 1
ATOM 609 N N . GLN A 1 73 ? 6.450 -3.519 -4.294 1.00 89.25 73 GLN A N 1
ATOM 610 C CA . GLN A 1 73 ? 7.550 -4.463 -4.097 1.00 89.25 73 GLN A CA 1
ATOM 611 C C . GLN A 1 73 ? 7.254 -5.831 -4.719 1.00 89.25 73 GLN A C 1
ATOM 613 O O . GLN A 1 73 ? 8.062 -6.315 -5.510 1.00 89.25 73 GLN A O 1
ATOM 618 N N . ASP A 1 74 ? 6.092 -6.415 -4.423 1.00 90.69 74 ASP A N 1
ATOM 619 C CA . ASP A 1 74 ? 5.723 -7.766 -4.864 1.00 90.69 74 ASP A CA 1
ATOM 620 C C . ASP A 1 74 ? 5.639 -7.883 -6.394 1.00 90.69 74 ASP A C 1
ATOM 622 O O . ASP A 1 74 ? 6.044 -8.896 -6.963 1.00 90.69 74 ASP A O 1
ATOM 626 N N . TYR A 1 75 ? 5.153 -6.837 -7.071 1.00 88.94 75 TYR A N 1
ATOM 627 C CA . TYR A 1 75 ? 4.959 -6.822 -8.527 1.00 88.94 75 TYR A CA 1
ATOM 628 C C . TYR A 1 75 ? 5.963 -5.927 -9.265 1.00 88.94 75 TYR A C 1
ATOM 630 O O . TYR A 1 75 ? 5.825 -5.707 -10.470 1.00 88.94 75 TYR A O 1
ATOM 638 N N . SER A 1 76 ? 6.973 -5.400 -8.562 1.00 88.38 76 SER A N 1
ATOM 639 C CA . SER A 1 76 ? 7.967 -4.471 -9.121 1.00 88.38 76 SER A CA 1
ATOM 640 C C . SER A 1 76 ? 7.319 -3.301 -9.877 1.00 88.38 76 SER A C 1
ATOM 642 O O . SER A 1 76 ? 7.673 -3.013 -11.016 1.00 88.38 76 SER A O 1
ATOM 644 N N . LEU A 1 77 ? 6.328 -2.638 -9.278 1.00 86.88 77 LEU A N 1
ATOM 645 C CA . LEU A 1 77 ? 5.549 -1.577 -9.930 1.00 86.88 77 LEU A CA 1
ATOM 646 C C . LEU A 1 77 ? 6.326 -0.251 -9.962 1.00 86.88 77 LEU A C 1
ATOM 648 O O . LEU A 1 77 ? 7.192 0.014 -9.120 1.00 86.88 77 LEU A O 1
ATOM 652 N N . ASP A 1 78 ? 6.067 0.586 -10.962 1.00 84.94 78 ASP A N 1
ATOM 653 C CA . ASP A 1 78 ? 6.554 1.968 -11.018 1.00 84.94 78 ASP A CA 1
ATOM 654 C C . ASP A 1 78 ? 5.742 2.922 -10.132 1.00 84.94 78 ASP A C 1
ATOM 656 O O . ASP A 1 78 ? 4.860 2.506 -9.380 1.00 84.94 78 ASP A O 1
ATOM 660 N N . GLU A 1 79 ? 6.079 4.213 -10.180 1.00 79.75 79 GLU A N 1
ATOM 661 C CA . GLU A 1 79 ? 5.366 5.240 -9.415 1.00 79.75 79 GLU A CA 1
ATOM 662 C C . GLU A 1 79 ? 3.888 5.340 -9.815 1.00 79.75 79 GLU A C 1
ATOM 664 O O . GLU A 1 79 ? 3.055 5.663 -8.967 1.00 79.75 79 GLU A O 1
ATOM 669 N N . ASP A 1 80 ? 3.554 4.971 -11.052 1.00 79.19 80 ASP A N 1
ATOM 670 C CA . ASP A 1 80 ? 2.200 4.969 -11.605 1.00 79.19 80 ASP A CA 1
ATOM 671 C C . ASP A 1 80 ? 1.425 3.674 -11.293 1.00 79.19 80 ASP A C 1
ATOM 673 O O . ASP A 1 80 ? 0.234 3.564 -11.589 1.00 79.19 80 ASP A O 1
ATOM 677 N N . GLY A 1 81 ? 2.067 2.696 -10.646 1.00 77.88 81 GLY A N 1
ATOM 678 C CA . GLY A 1 81 ? 1.454 1.421 -10.284 1.00 77.88 81 GLY A CA 1
ATOM 679 C C . GLY A 1 81 ? 1.395 0.405 -11.421 1.00 77.88 81 GLY A C 1
ATOM 680 O O . GLY A 1 81 ? 0.579 -0.513 -11.381 1.00 77.88 81 GLY A O 1
ATOM 681 N N . VAL A 1 82 ? 2.248 0.565 -12.428 1.00 79.88 82 VAL A N 1
ATOM 682 C CA . VAL A 1 82 ? 2.346 -0.311 -13.593 1.00 79.88 82 VAL A CA 1
ATOM 683 C C . VAL A 1 82 ? 3.574 -1.220 -13.442 1.00 79.88 82 VAL A C 1
ATOM 685 O O . VAL A 1 82 ? 4.652 -0.726 -13.097 1.00 79.88 82 VAL A O 1
ATOM 688 N N . PRO A 1 83 ? 3.474 -2.535 -13.726 1.00 79.25 83 PRO A N 1
ATOM 689 C CA . PRO A 1 83 ? 4.610 -3.450 -13.631 1.00 79.25 83 PRO A CA 1
ATOM 690 C C . PRO A 1 83 ? 5.825 -2.977 -14.429 1.00 79.25 83 PRO A C 1
ATOM 692 O O . PRO A 1 83 ? 5.717 -2.602 -15.604 1.00 79.25 83 PRO A O 1
ATOM 695 N N . ARG A 1 84 ? 7.000 -2.991 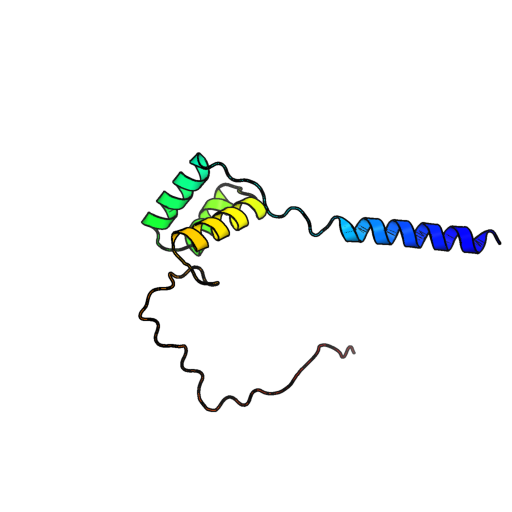-13.791 1.00 71.44 84 ARG A N 1
ATOM 696 C CA . ARG A 1 84 ? 8.287 -2.776 -14.459 1.00 71.44 84 ARG A CA 1
ATOM 697 C C . ARG A 1 84 ? 8.733 -4.115 -15.059 1.00 71.44 84 ARG A C 1
ATOM 699 O O . ARG A 1 84 ? 9.363 -4.925 -14.392 1.00 71.44 84 ARG A O 1
ATOM 706 N N . GLY A 1 85 ? 8.369 -4.350 -16.320 1.00 64.31 85 GLY A N 1
ATOM 707 C CA . GLY A 1 85 ? 8.802 -5.493 -17.137 1.00 64.31 85 GLY A CA 1
ATOM 708 C C . GLY A 1 85 ? 9.532 -5.042 -18.410 1.00 64.31 85 GLY A C 1
ATOM 709 O O . GLY A 1 85 ? 9.292 -3.939 -18.891 1.00 64.31 85 GLY A O 1
ATOM 710 N N . ILE A 1 86 ? 10.426 -5.901 -18.917 1.00 53.56 86 ILE A N 1
ATOM 711 C CA . ILE A 1 86 ? 11.613 -5.653 -19.776 1.00 53.56 86 ILE A CA 1
ATOM 712 C C . ILE A 1 86 ? 11.365 -4.853 -21.079 1.00 53.56 86 ILE A C 1
ATOM 714 O O . ILE A 1 86 ? 12.288 -4.211 -21.575 1.00 53.56 86 ILE A O 1
ATOM 718 N N . ASP A 1 87 ? 10.131 -4.795 -21.580 1.00 57.28 87 ASP A N 1
ATOM 719 C CA . ASP A 1 87 ? 9.764 -4.174 -22.862 1.00 57.28 87 ASP A CA 1
ATOM 720 C C . ASP A 1 87 ? 9.022 -2.841 -22.718 1.00 57.28 87 ASP A C 1
ATOM 722 O O . ASP A 1 87 ? 8.041 -2.571 -23.414 1.00 57.28 87 ASP A O 1
ATOM 726 N N . ARG A 1 88 ? 9.478 -1.951 -21.834 1.00 49.03 88 ARG A N 1
ATOM 727 C CA . ARG A 1 88 ? 9.092 -0.548 -22.012 1.00 49.03 88 ARG A CA 1
ATOM 728 C C . ARG A 1 88 ? 9.977 0.071 -23.084 1.00 49.03 88 ARG A C 1
ATOM 730 O O . ARG A 1 88 ? 11.163 0.281 -22.805 1.00 49.03 88 ARG A O 1
ATOM 737 N N . PRO A 1 89 ? 9.448 0.449 -24.269 1.00 53.09 89 PRO A N 1
ATOM 738 C CA . PRO A 1 89 ? 10.124 1.474 -25.045 1.00 53.09 89 PRO A CA 1
ATOM 739 C C . PRO A 1 89 ? 10.336 2.649 -24.093 1.00 53.09 89 PRO A C 1
ATOM 741 O O . PRO A 1 89 ? 9.390 3.114 -23.449 1.00 53.09 89 PRO A O 1
ATOM 744 N N . ARG A 1 90 ? 11.600 3.063 -23.921 1.00 51.78 90 ARG A N 1
ATOM 745 C CA . ARG A 1 90 ? 11.916 4.247 -23.116 1.00 51.78 90 ARG A CA 1
ATOM 746 C C . ARG A 1 90 ? 10.967 5.360 -23.555 1.00 51.78 90 ARG A C 1
ATOM 748 O O . ARG A 1 90 ? 10.752 5.482 -24.765 1.00 51.78 90 ARG A O 1
ATOM 755 N N . PRO A 1 91 ? 10.446 6.184 -22.630 1.00 56.12 91 PRO A N 1
ATOM 756 C CA . PRO A 1 91 ? 9.823 7.435 -23.020 1.00 56.12 91 PRO A CA 1
ATOM 757 C C . PRO A 1 91 ? 10.781 8.116 -23.994 1.00 56.12 91 PRO A C 1
ATOM 759 O O . PRO A 1 91 ? 11.930 8.400 -23.639 1.00 56.12 91 PRO A O 1
ATOM 762 N N . VAL A 1 92 ? 10.364 8.260 -25.252 1.00 54.84 92 VAL A N 1
ATOM 763 C CA . VAL A 1 92 ? 11.154 8.970 -26.250 1.00 54.84 92 VAL A CA 1
ATOM 764 C C . VAL A 1 92 ? 11.069 10.420 -25.819 1.00 54.84 92 VAL A C 1
ATOM 766 O O . VAL A 1 92 ? 10.142 11.127 -26.194 1.00 54.84 92 VAL A O 1
ATOM 769 N N . VAL A 1 93 ? 11.992 10.841 -24.954 1.00 59.38 93 VAL A N 1
ATOM 770 C CA . VAL A 1 93 ? 12.219 12.256 -24.685 1.00 59.38 93 VAL A CA 1
ATOM 771 C C . VAL A 1 93 ? 12.508 12.858 -26.055 1.00 59.38 93 VAL A C 1
ATOM 773 O O . VAL A 1 93 ? 13.502 12.457 -26.675 1.00 59.38 93 VAL A O 1
ATOM 776 N N . PRO A 1 94 ? 11.651 13.746 -26.588 1.00 50.59 94 PRO A N 1
ATOM 777 C CA . PRO A 1 94 ? 11.928 14.366 -27.867 1.00 50.59 94 PRO A CA 1
ATOM 778 C C . PRO A 1 94 ? 13.279 15.070 -27.737 1.00 50.59 94 PRO A C 1
ATOM 780 O O . PRO A 1 94 ? 13.435 15.966 -26.902 1.00 50.59 94 PRO A O 1
ATOM 783 N N . LYS A 1 95 ? 14.276 14.634 -28.519 1.00 47.38 95 LYS A N 1
ATOM 784 C CA . LYS A 1 95 ? 15.537 15.363 -28.714 1.00 47.38 95 LYS A CA 1
ATOM 785 C C . LYS A 1 95 ? 15.161 16.727 -29.292 1.00 47.38 95 LYS A C 1
ATOM 787 O O . LYS A 1 95 ? 15.011 16.863 -30.499 1.00 47.38 95 LYS A O 1
ATOM 792 N N . GLY A 1 96 ? 14.906 17.699 -28.427 1.00 49.81 96 GLY A N 1
ATOM 793 C CA . GLY A 1 96 ? 14.361 18.982 -28.851 1.00 49.81 96 GLY A CA 1
ATOM 794 C C . GLY A 1 96 ? 13.576 19.748 -27.799 1.00 49.81 96 GLY A C 1
ATOM 795 O O . GLY A 1 96 ? 13.258 20.898 -28.065 1.00 49.81 96 GLY A O 1
ATOM 796 N N . VAL A 1 97 ? 13.288 19.188 -26.617 1.00 47.31 97 VAL A N 1
ATOM 797 C CA . VAL A 1 97 ? 12.849 20.028 -25.493 1.00 47.31 97 VAL A CA 1
ATOM 798 C C . VAL A 1 97 ? 14.104 20.603 -24.834 1.00 47.31 97 VAL A C 1
ATOM 800 O O . VAL A 1 97 ? 14.802 19.859 -24.139 1.00 47.31 97 VAL A O 1
ATOM 803 N N . PRO A 1 98 ? 14.463 21.883 -25.062 1.00 46.78 98 PRO A N 1
ATOM 804 C CA . PRO A 1 98 ? 15.462 22.519 -24.228 1.00 46.78 98 PRO A CA 1
ATOM 805 C C . PRO A 1 98 ? 14.966 22.440 -22.787 1.00 46.78 98 PRO A C 1
ATOM 807 O O . PRO A 1 98 ? 13.820 22.781 -22.491 1.00 46.78 98 PRO A O 1
ATOM 810 N N . LEU A 1 99 ? 15.840 21.952 -21.910 1.00 53.72 99 LEU A N 1
ATOM 811 C CA . LEU A 1 99 ? 15.691 22.016 -20.467 1.00 53.72 99 LEU A CA 1
ATOM 812 C C . LEU A 1 99 ? 15.636 23.504 -20.090 1.00 53.72 99 LEU A C 1
ATOM 814 O O . LEU A 1 99 ? 16.661 24.127 -19.821 1.00 53.72 99 LEU A O 1
ATOM 818 N N . ALA A 1 100 ? 14.452 24.105 -20.196 1.00 51.19 100 ALA A N 1
ATOM 819 C CA . ALA A 1 100 ? 14.239 25.490 -19.840 1.00 51.19 100 ALA A CA 1
ATOM 820 C C . ALA A 1 100 ? 14.404 25.601 -18.325 1.00 51.19 100 ALA A C 1
ATOM 822 O O . ALA A 1 100 ? 13.670 24.999 -17.541 1.00 51.19 100 ALA A O 1
ATOM 823 N N . LEU A 1 101 ? 15.452 26.332 -17.963 1.00 52.03 101 LEU A N 1
ATOM 824 C CA . LEU A 1 101 ? 15.799 26.757 -16.625 1.00 52.03 101 LEU A CA 1
ATOM 825 C C . LEU A 1 101 ? 14.572 27.261 -15.851 1.00 52.03 101 LEU A C 1
ATOM 827 O O . LEU A 1 101 ? 13.821 28.097 -16.341 1.00 52.03 101 LEU A O 1
ATOM 831 N N . GLY A 1 102 ? 14.472 26.793 -14.607 1.00 51.03 102 GLY A N 1
ATOM 832 C CA . GLY A 1 102 ? 14.069 27.550 -13.422 1.00 51.03 102 GLY A CA 1
ATOM 833 C C . GLY A 1 102 ? 12.977 28.611 -13.562 1.00 51.03 102 GLY A C 1
ATOM 834 O O . GLY A 1 102 ? 13.251 29.749 -13.927 1.00 51.03 102 GLY A O 1
ATOM 835 N N . VAL A 1 103 ? 11.789 28.292 -13.053 1.00 49.41 103 VAL A N 1
ATOM 836 C CA . VAL A 1 103 ? 10.871 29.297 -12.505 1.00 49.41 103 VAL A CA 1
ATOM 837 C C . VAL A 1 103 ? 10.536 28.871 -11.081 1.00 49.41 103 VAL A C 1
ATOM 839 O O . VAL A 1 103 ? 9.724 27.980 -10.846 1.00 49.41 103 VAL A O 1
ATOM 842 N N . GLY A 1 104 ? 11.249 29.470 -10.124 1.00 43.84 104 GLY A N 1
ATOM 843 C CA . GLY A 1 104 ? 10.846 29.464 -8.722 1.00 43.84 104 GLY A CA 1
ATOM 844 C C . GLY A 1 104 ? 9.582 30.314 -8.516 1.00 43.84 104 GLY A C 1
ATOM 845 O O . GLY A 1 104 ? 9.248 31.138 -9.368 1.00 43.84 104 GLY A O 1
ATOM 846 N N . PRO A 1 105 ? 8.861 30.127 -7.401 1.00 51.16 105 PRO A N 1
ATOM 847 C CA . PRO A 1 105 ? 7.605 30.819 -7.147 1.00 51.16 105 PRO A CA 1
ATOM 848 C C . PRO A 1 105 ? 7.864 32.210 -6.545 1.00 51.16 105 PRO A C 1
ATOM 850 O O . PRO A 1 105 ? 8.587 32.317 -5.556 1.00 51.16 105 PRO A O 1
ATOM 853 N N . GLY A 1 106 ? 7.230 33.267 -7.067 1.00 46.72 106 GLY A N 1
ATOM 854 C CA . GLY A 1 106 ? 7.083 34.518 -6.307 1.00 46.72 106 GLY A CA 1
ATOM 855 C C . GLY A 1 106 ? 6.944 35.822 -7.097 1.00 46.72 106 GLY A C 1
ATOM 856 O O . GLY A 1 106 ? 7.949 36.410 -7.475 1.00 46.72 106 GLY A O 1
ATOM 857 N N . ALA A 1 107 ? 5.702 36.297 -7.228 1.00 43.59 107 ALA A N 1
ATOM 858 C CA . ALA A 1 107 ? 5.237 37.701 -7.199 1.00 43.59 107 ALA A CA 1
ATOM 859 C C . ALA A 1 107 ? 3.703 37.614 -7.384 1.00 43.59 107 ALA A C 1
ATOM 861 O O . ALA A 1 107 ? 3.269 37.185 -8.444 1.00 43.59 107 ALA A O 1
ATOM 862 N N . ARG A 1 108 ? 2.825 37.648 -6.368 1.00 47.81 108 ARG A N 1
ATOM 863 C CA . ARG A 1 108 ? 2.457 38.732 -5.432 1.00 47.81 108 ARG A CA 1
ATOM 864 C C . ARG A 1 108 ? 2.215 40.069 -6.135 1.00 47.81 108 ARG A C 1
ATOM 866 O O . ARG A 1 108 ? 3.177 40.762 -6.451 1.00 47.81 108 ARG A O 1
ATOM 873 N N . ASP A 1 109 ? 0.926 40.355 -6.323 1.00 54.06 109 ASP A N 1
ATOM 874 C CA . ASP A 1 109 ? 0.345 41.697 -6.432 1.00 54.06 109 ASP A CA 1
ATOM 875 C C . ASP A 1 109 ? 0.547 42.498 -5.132 1.00 54.06 109 ASP A C 1
ATOM 877 O O . ASP A 1 109 ? 0.605 41.862 -4.045 1.00 54.06 109 ASP A O 1
#